Protein AF-A0AAN8FE50-F1 (afdb_monomer_lite)

Foldseek 3Di:
DDPDDDDLVNLLVLCPAQEAALAAAAAEQAEDDQEPQSVQNHAEFDVLVAQDARYHEENYHNHAEHNHVNHQAFDHNHPAANYEEEECDDHPVVRVVRSCVRRVNSYYYDHDDPVVVPDDDDDDDCPDDDDDPPPPPPDDDDDDDDDDDDDDDDDDD

Radius of gyration: 21.24 Å; chains: 1; bounding box: 51×46×62 Å

Organism: Trichostrongylus colubriformis (NCBI:txid6319)

Secondary structure (DSSP, 8-state):
-------HHHHGGGGG--EEES--EEEES-BS-S--GGGTT--EEEETT-SS-SEEEE--BT------TT--EEEESSSS-SEEEEESSPPPHHHHHHHHHHTTT-EEEEE--GGGSS---------------------------------------

InterPro domains:
  IPR000494 Receptor L-domain [PF01030] (12-77)
  IPR036941 Receptor L-domain superfamily [G3DSA:3.80.20.20] (3-128)

Structure (mmCIF, N/CA/C/O backbone):
data_AF-A0AAN8FE50-F1
#
_entry.id   AF-A0AAN8FE50-F1
#
loop_
_atom_site.group_PDB
_atom_site.id
_atom_site.type_symbol
_atom_site.label_atom_id
_atom_site.label_alt_id
_atom_site.label_comp_id
_atom_site.label_asym_id
_atom_site.label_entity_id
_atom_site.label_seq_id
_atom_site.pdbx_PDB_ins_code
_atom_site.Cartn_x
_atom_site.Cartn_y
_atom_site.Cartn_z
_atom_site.occupancy
_atom_site.B_iso_or_equiv
_atom_site.auth_seq_id
_atom_site.auth_comp_id
_atom_site.auth_asym_id
_atom_site.auth_atom_id
_atom_site.pdbx_PDB_model_num
ATOM 1 N N . MET A 1 1 ? 17.536 -17.552 -10.270 1.00 43.03 1 MET A N 1
ATOM 2 C CA . MET A 1 1 ? 16.164 -17.320 -9.767 1.00 43.03 1 MET A CA 1
ATOM 3 C C . MET A 1 1 ? 15.197 -17.621 -10.900 1.00 43.03 1 MET A C 1
ATOM 5 O O . MET A 1 1 ? 15.529 -17.312 -12.037 1.00 43.03 1 MET A O 1
ATOM 9 N N . ARG A 1 2 ? 14.073 -18.301 -10.644 1.00 42.31 2 ARG A N 1
ATOM 10 C CA . ARG A 1 2 ? 13.032 -18.498 -11.664 1.00 42.31 2 ARG A CA 1
ATOM 11 C C . ARG A 1 2 ? 12.159 -17.248 -11.665 1.00 42.31 2 ARG A C 1
ATOM 13 O O . ARG A 1 2 ? 11.509 -16.995 -10.659 1.00 42.31 2 ARG A O 1
ATOM 20 N N . ASN A 1 3 ? 12.149 -16.499 -12.764 1.00 53.97 3 ASN A N 1
ATOM 21 C CA . ASN A 1 3 ? 11.147 -15.457 -12.965 1.00 53.97 3 ASN A CA 1
ATOM 22 C C . ASN A 1 3 ? 9.792 -16.155 -13.116 1.00 53.97 3 ASN A C 1
ATOM 24 O O . ASN A 1 3 ? 9.555 -16.854 -14.102 1.00 53.97 3 ASN A O 1
ATOM 28 N N . LEU A 1 4 ? 8.947 -16.043 -12.093 1.00 61.03 4 LEU A N 1
ATOM 29 C CA . LEU A 1 4 ? 7.556 -16.467 -12.162 1.00 61.03 4 LEU A CA 1
ATOM 30 C C . LEU A 1 4 ? 6.803 -15.405 -12.954 1.00 61.03 4 LEU A C 1
ATOM 32 O O . LEU A 1 4 ? 6.609 -14.290 -12.483 1.00 61.03 4 LEU A O 1
ATOM 36 N N . PHE A 1 5 ? 6.410 -15.751 -14.174 1.00 73.06 5 PHE A N 1
ATOM 37 C CA . PHE A 1 5 ? 5.509 -14.916 -14.947 1.00 73.06 5 PHE A CA 1
ATOM 38 C C . PHE A 1 5 ? 4.091 -15.146 -14.421 1.00 73.06 5 PHE A C 1
ATOM 40 O O . PHE A 1 5 ? 3.507 -16.206 -14.646 1.00 73.06 5 PHE A O 1
ATOM 47 N N . VAL A 1 6 ? 3.576 -14.185 -13.657 1.00 78.00 6 VAL A N 1
ATOM 48 C CA . VAL A 1 6 ? 2.205 -14.200 -13.139 1.00 78.00 6 VAL A CA 1
ATOM 49 C C . VAL A 1 6 ? 1.375 -13.270 -14.009 1.00 78.00 6 VAL A C 1
ATOM 51 O O . VAL A 1 6 ? 1.715 -12.099 -14.153 1.00 78.00 6 VAL A O 1
ATOM 54 N N . THR A 1 7 ? 0.307 -13.787 -14.613 1.00 82.69 7 THR A N 1
ATOM 55 C CA . THR A 1 7 ? -0.612 -12.957 -15.399 1.00 82.69 7 THR A CA 1
ATOM 56 C C . THR A 1 7 ? -1.650 -12.299 -14.491 1.00 82.69 7 THR A C 1
ATOM 58 O O . THR A 1 7 ? -1.918 -12.785 -13.390 1.00 82.69 7 THR A O 1
ATOM 61 N N . ILE A 1 8 ? -2.260 -11.201 -14.943 1.00 80.19 8 ILE A N 1
ATOM 62 C CA . ILE A 1 8 ? -3.304 -10.501 -14.178 1.00 80.19 8 ILE A CA 1
ATOM 63 C C . ILE A 1 8 ? -4.511 -11.422 -13.938 1.00 80.19 8 ILE A C 1
ATOM 65 O O . ILE A 1 8 ? -5.092 -11.401 -12.856 1.00 80.19 8 ILE A O 1
ATOM 69 N N . GLU A 1 9 ? -4.846 -12.295 -14.892 1.00 85.38 9 GLU A N 1
ATOM 70 C CA . GLU A 1 9 ? -5.937 -13.268 -14.753 1.00 85.38 9 GLU A CA 1
ATOM 71 C C . GLU A 1 9 ? -5.676 -14.255 -13.610 1.00 85.38 9 GLU A C 1
ATOM 73 O O . GLU A 1 9 ? -6.598 -14.642 -12.895 1.00 85.38 9 GLU A O 1
ATOM 78 N N . ALA A 1 10 ? -4.414 -14.625 -13.372 1.00 89.25 10 ALA A N 1
ATOM 79 C CA . ALA A 1 10 ? -4.056 -15.485 -12.246 1.00 89.25 10 ALA A CA 1
ATOM 80 C C . ALA A 1 10 ? -4.278 -14.799 -10.882 1.00 89.25 10 ALA A C 1
ATOM 82 O O . ALA A 1 10 ? -4.416 -15.484 -9.867 1.00 89.25 10 ALA A O 1
ATOM 83 N N . LEU A 1 11 ? -4.336 -13.463 -10.856 1.00 89.94 11 LEU A N 1
ATOM 84 C CA . LEU A 1 11 ? -4.581 -12.652 -9.663 1.00 89.94 11 LEU A CA 1
ATOM 85 C C . LEU A 1 11 ? -6.053 -12.267 -9.487 1.00 89.94 11 LEU A C 1
ATOM 87 O O . LEU A 1 11 ? -6.413 -11.771 -8.421 1.00 89.94 11 LEU A O 1
ATOM 91 N N . GLU A 1 12 ? -6.917 -12.539 -10.471 1.00 90.06 12 GLU A N 1
ATOM 92 C CA . GLU A 1 12 ? -8.353 -12.248 -10.395 1.00 90.06 12 GLU A CA 1
ATOM 93 C C . GLU A 1 12 ? -8.999 -12.749 -9.089 1.00 90.06 12 GLU A C 1
ATOM 95 O O . GLU A 1 12 ? -9.730 -11.978 -8.467 1.00 90.06 12 GLU A O 1
ATOM 100 N N . PRO A 1 13 ? -8.695 -13.960 -8.567 1.00 93.81 13 PRO A N 1
ATOM 101 C CA . PRO A 1 13 ? -9.297 -14.433 -7.321 1.00 93.81 13 PRO A CA 1
ATOM 102 C C . PRO A 1 13 ? -8.990 -13.574 -6.085 1.00 93.81 13 PRO A C 1
ATOM 104 O O . PRO A 1 13 ? -9.647 -13.749 -5.057 1.00 93.81 13 PRO A O 1
ATOM 107 N N . LEU A 1 14 ? -7.991 -12.687 -6.143 1.00 92.44 14 LEU A N 1
ATOM 108 C CA . LEU A 1 14 ? -7.642 -11.776 -5.052 1.00 92.44 14 LEU A CA 1
ATOM 109 C C . LEU A 1 14 ? -8.580 -10.565 -4.973 1.00 92.44 14 LEU A C 1
ATOM 111 O O . LEU A 1 14 ? -8.669 -9.940 -3.916 1.00 92.44 14 LEU A O 1
ATOM 115 N N . ASN A 1 15 ? -9.360 -10.294 -6.023 1.00 93.81 15 ASN A N 1
ATOM 116 C CA . ASN A 1 15 ? -10.301 -9.174 -6.070 1.00 93.81 15 ASN A CA 1
ATOM 117 C C . ASN A 1 15 ? -11.394 -9.239 -4.993 1.00 93.81 15 ASN A C 1
ATOM 119 O O . ASN A 1 15 ? -12.038 -8.236 -4.716 1.00 93.81 15 ASN A O 1
ATOM 123 N N . ARG A 1 16 ? -11.609 -10.404 -4.372 1.00 95.94 16 ARG A N 1
ATOM 124 C CA . ARG A 1 16 ? -12.596 -10.629 -3.306 1.00 95.94 16 ARG A CA 1
ATOM 125 C C . ARG A 1 16 ? -12.071 -10.296 -1.911 1.00 95.94 16 ARG A C 1
ATOM 127 O O . ARG A 1 16 ? -12.840 -10.337 -0.951 1.00 95.94 16 ARG A O 1
ATOM 134 N N . ILE A 1 17 ? -10.768 -10.057 -1.771 1.00 96.81 17 ILE A N 1
ATOM 135 C CA . ILE A 1 17 ? -10.154 -9.765 -0.478 1.00 96.81 17 ILE A CA 1
ATOM 136 C C . ILE A 1 17 ? -10.592 -8.368 -0.059 1.00 96.81 17 ILE A C 1
ATOM 138 O O . ILE A 1 17 ? -10.269 -7.388 -0.717 1.00 96.81 17 ILE A O 1
ATOM 142 N N . LYS A 1 18 ? -11.325 -8.296 1.054 1.00 98.06 18 LYS A N 1
ATOM 143 C CA . LYS A 1 18 ? -11.802 -7.033 1.631 1.00 98.06 18 LYS A CA 1
ATOM 144 C C . LYS A 1 18 ? -10.978 -6.540 2.801 1.00 98.06 18 LYS A C 1
ATOM 146 O O . LYS A 1 18 ? -10.939 -5.344 3.066 1.00 98.06 18 LYS A O 1
ATOM 151 N N . LYS A 1 19 ? -10.349 -7.463 3.520 1.00 97.94 19 LYS A N 1
ATOM 152 C CA . LYS A 1 19 ? -9.599 -7.160 4.729 1.00 97.94 19 LYS A CA 1
ATOM 153 C C . LYS A 1 19 ? -8.343 -8.013 4.791 1.00 97.94 19 LYS A C 1
ATOM 155 O O . LYS A 1 19 ? -8.417 -9.219 4.559 1.00 97.94 19 LYS A O 1
ATOM 160 N N . ILE A 1 20 ? -7.231 -7.383 5.149 1.00 96.88 20 ILE A N 1
ATOM 161 C CA . ILE A 1 20 ? -6.038 -8.053 5.665 1.00 96.88 20 ILE A CA 1
ATOM 162 C C . ILE A 1 20 ? -6.054 -7.844 7.178 1.00 96.88 20 ILE A C 1
ATOM 164 O O . ILE A 1 20 ? -6.077 -6.709 7.651 1.00 96.88 20 ILE A O 1
ATOM 168 N N . ASP A 1 21 ? -6.127 -8.937 7.929 1.00 94.94 21 ASP A N 1
ATOM 169 C CA . ASP A 1 21 ? -6.219 -8.923 9.387 1.00 94.94 21 ASP A CA 1
ATOM 170 C C . ASP A 1 21 ? -4.905 -9.431 9.976 1.00 94.94 21 ASP A C 1
ATOM 172 O O . ASP A 1 21 ? -4.419 -10.481 9.556 1.00 94.94 21 ASP A O 1
ATOM 176 N N . HIS A 1 22 ? -4.341 -8.687 10.927 1.00 93.00 22 HIS A N 1
ATOM 177 C CA . HIS A 1 22 ? -3.046 -8.980 11.547 1.00 93.00 22 HIS A CA 1
ATOM 178 C C . HIS A 1 22 ? -1.913 -9.176 10.523 1.00 93.00 22 HIS A C 1
ATOM 180 O O . HIS A 1 22 ? -1.119 -10.113 10.626 1.00 93.00 22 HIS A O 1
ATOM 186 N N . GLY A 1 23 ? -1.848 -8.307 9.512 1.00 95.00 23 GLY A N 1
ATOM 187 C CA . GLY A 1 23 ? -0.853 -8.419 8.452 1.00 95.00 23 GLY A CA 1
ATOM 188 C C . GLY A 1 23 ? -0.691 -7.162 7.609 1.00 95.00 23 GLY A C 1
ATOM 189 O O . GLY A 1 23 ? -1.455 -6.204 7.723 1.00 95.00 23 GLY A O 1
ATOM 190 N N . ALA A 1 24 ? 0.310 -7.204 6.734 1.00 96.38 24 ALA A N 1
ATOM 191 C CA . ALA A 1 24 ? 0.688 -6.113 5.847 1.00 96.38 24 ALA A CA 1
ATOM 192 C C . ALA A 1 24 ? 0.529 -6.497 4.369 1.00 96.38 24 ALA A C 1
ATOM 194 O O . ALA A 1 24 ? 0.594 -7.673 3.999 1.00 96.38 24 ALA A O 1
ATOM 195 N N . LEU A 1 25 ? 0.353 -5.486 3.519 1.00 97.25 25 LEU A N 1
ATOM 196 C CA . LEU A 1 25 ? 0.475 -5.601 2.071 1.00 97.25 25 LEU A CA 1
ATOM 197 C C . LEU A 1 25 ? 1.901 -5.231 1.662 1.00 97.25 25 LEU A C 1
ATOM 199 O O . LEU A 1 25 ? 2.298 -4.075 1.778 1.00 97.25 25 LEU A O 1
ATOM 203 N N . ILE A 1 26 ? 2.643 -6.208 1.148 1.00 96.19 26 ILE A N 1
ATOM 204 C CA . ILE A 1 26 ? 4.003 -6.022 0.640 1.00 96.19 26 ILE A CA 1
ATOM 205 C C . ILE A 1 26 ? 3.980 -6.309 -0.862 1.00 96.19 26 ILE A C 1
ATOM 207 O O . ILE A 1 26 ? 3.601 -7.406 -1.276 1.00 96.19 26 ILE A O 1
ATOM 211 N N . PHE A 1 27 ? 4.344 -5.320 -1.676 1.00 94.25 27 PHE A N 1
ATOM 212 C CA . PHE A 1 27 ? 4.386 -5.431 -3.133 1.00 94.25 27 PHE A CA 1
ATOM 213 C C . PHE A 1 27 ? 5.723 -4.903 -3.648 1.00 94.25 27 PHE A C 1
ATOM 215 O O . PHE A 1 27 ? 5.910 -3.694 -3.788 1.00 94.25 27 PHE A O 1
ATOM 222 N N . GLU A 1 28 ? 6.668 -5.811 -3.887 1.00 92.81 28 GLU A N 1
ATOM 223 C CA . GLU A 1 28 ? 8.067 -5.458 -4.134 1.00 92.81 28 GLU A CA 1
ATOM 224 C C . GLU A 1 28 ? 8.689 -6.242 -5.285 1.00 92.81 28 GLU A C 1
ATOM 226 O O . GLU A 1 28 ? 8.299 -7.382 -5.542 1.00 92.81 28 GLU A O 1
ATOM 231 N N . ASP A 1 29 ? 9.660 -5.620 -5.958 1.00 89.88 29 ASP A N 1
ATOM 232 C CA . ASP A 1 29 ? 10.498 -6.226 -7.002 1.00 89.88 29 ASP A CA 1
ATOM 233 C C . ASP A 1 29 ? 9.708 -6.842 -8.179 1.00 89.88 29 ASP A C 1
ATOM 235 O O . ASP A 1 29 ? 10.137 -7.815 -8.810 1.00 89.88 29 ASP A O 1
ATOM 239 N N . ASN A 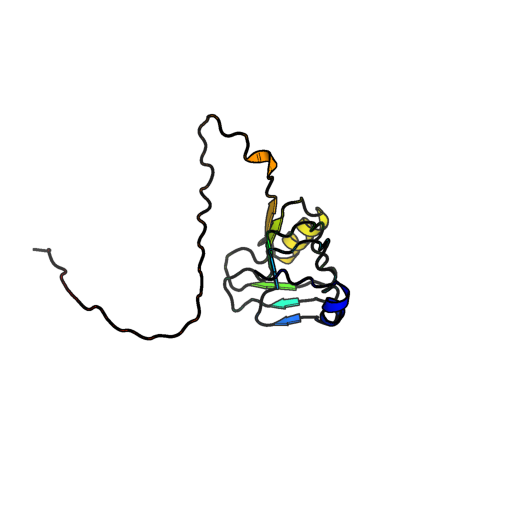1 30 ? 8.543 -6.272 -8.513 1.00 87.38 30 ASN A N 1
ATOM 240 C CA . ASN A 1 30 ? 7.730 -6.729 -9.640 1.00 87.38 30 ASN A CA 1
ATOM 241 C C . ASN A 1 30 ? 8.048 -5.964 -10.928 1.00 87.38 30 ASN A C 1
ATOM 243 O O . ASN A 1 30 ? 8.486 -4.815 -10.921 1.00 87.38 30 ASN A O 1
ATOM 247 N N . THR A 1 31 ? 7.769 -6.591 -12.069 1.00 88.19 31 THR A N 1
ATOM 248 C CA . THR A 1 31 ? 7.873 -5.954 -13.389 1.00 88.19 31 THR A CA 1
ATOM 249 C C . THR A 1 31 ? 6.581 -6.175 -14.167 1.00 88.19 31 THR A C 1
ATOM 251 O O . THR A 1 31 ? 5.990 -7.249 -14.080 1.00 88.19 31 THR A O 1
ATOM 254 N N . GLY A 1 32 ? 6.132 -5.165 -14.915 1.00 86.00 32 GLY A N 1
ATOM 255 C CA . GLY A 1 32 ? 4.974 -5.290 -15.811 1.00 86.00 32 GLY A CA 1
ATOM 256 C C . GLY A 1 32 ? 3.603 -5.092 -15.156 1.00 86.00 32 GLY A C 1
ATOM 257 O O . GLY A 1 32 ? 2.591 -5.358 -15.798 1.00 86.00 32 GLY A O 1
ATOM 258 N N . PHE A 1 33 ? 3.555 -4.605 -13.913 1.00 89.38 33 PHE A N 1
ATOM 259 C CA . PHE A 1 33 ? 2.312 -4.196 -13.256 1.00 89.38 33 PHE A CA 1
ATOM 260 C C . PHE A 1 33 ? 2.200 -2.678 -13.241 1.00 89.38 33 PHE A C 1
ATOM 262 O O . PHE A 1 33 ? 3.014 -2.010 -12.613 1.00 89.38 33 PHE A O 1
ATOM 269 N N . GLU A 1 34 ? 1.159 -2.148 -13.880 1.00 92.19 34 GLU A N 1
ATOM 270 C CA . GLU A 1 34 ? 0.862 -0.711 -13.854 1.00 92.19 34 GLU A CA 1
ATOM 271 C C . GLU A 1 34 ? 0.191 -0.275 -12.545 1.00 92.19 34 GLU A C 1
ATOM 273 O O . GLU A 1 34 ? 0.334 0.877 -12.135 1.00 92.19 34 GLU A O 1
ATOM 278 N N . SER A 1 35 ? -0.522 -1.192 -11.875 1.00 93.12 35 SER A N 1
ATOM 279 C CA . SER A 1 35 ? -1.193 -0.953 -10.591 1.00 93.12 35 SER A CA 1
ATOM 280 C C . SER A 1 35 ? -1.464 -2.244 -9.809 1.00 93.12 35 SER A C 1
ATOM 282 O O . SER A 1 35 ? -1.412 -3.342 -10.366 1.00 93.12 35 SER A O 1
ATOM 284 N N . ILE A 1 36 ? -1.840 -2.107 -8.531 1.00 93.88 36 ILE A N 1
ATOM 285 C CA . ILE A 1 36 ? -2.286 -3.202 -7.645 1.00 93.88 36 ILE A CA 1
ATOM 286 C C . ILE A 1 36 ? -3.829 -3.322 -7.649 1.00 93.88 36 ILE A C 1
ATOM 288 O O . ILE A 1 36 ? -4.461 -3.798 -6.707 1.00 93.88 36 ILE A O 1
ATOM 292 N N . SER A 1 37 ? -4.475 -2.897 -8.739 1.00 94.75 37 SER A N 1
ATOM 293 C CA . SER A 1 37 ? -5.941 -2.873 -8.873 1.00 94.75 37 SER A CA 1
ATOM 294 C C . SER A 1 37 ? -6.610 -4.246 -8.916 1.00 94.75 37 SER A C 1
ATOM 296 O O . SER A 1 37 ? -7.824 -4.345 -8.745 1.00 94.75 37 SER A O 1
ATOM 298 N N . PHE A 1 38 ? -5.838 -5.327 -9.032 1.00 93.62 38 PHE A N 1
ATOM 299 C CA . PHE A 1 38 ? -6.342 -6.680 -8.794 1.00 93.62 38 PHE A CA 1
ATOM 300 C C . PHE A 1 38 ? -6.814 -6.895 -7.337 1.00 93.62 38 PHE A C 1
ATOM 302 O O . PHE A 1 38 ? -7.531 -7.854 -7.070 1.00 93.62 38 PHE A O 1
ATOM 309 N N . LEU A 1 39 ? -6.489 -5.982 -6.408 1.00 96.25 39 LEU A N 1
ATOM 310 C CA . LEU A 1 39 ? -7.036 -5.893 -5.045 1.00 96.25 39 LEU A CA 1
ATOM 311 C C . LEU A 1 39 ? -8.114 -4.797 -4.906 1.00 96.25 39 LEU A C 1
ATOM 313 O O . LEU A 1 39 ? -8.228 -4.159 -3.861 1.00 96.25 39 LEU A O 1
ATOM 317 N N . ASN A 1 40 ? -8.916 -4.547 -5.944 1.00 95.81 40 ASN A N 1
ATOM 318 C CA . ASN A 1 40 ? -9.877 -3.434 -5.971 1.00 95.81 40 ASN A CA 1
ATOM 319 C C . ASN A 1 40 ? -10.905 -3.409 -4.825 1.00 95.81 40 ASN A C 1
ATOM 321 O O . ASN A 1 40 ? -11.377 -2.324 -4.488 1.00 95.81 40 ASN A O 1
ATOM 325 N N . SER A 1 41 ? -11.246 -4.557 -4.233 1.00 97.94 41 SER A N 1
ATOM 326 C CA . SER A 1 41 ? -12.189 -4.638 -3.111 1.00 97.94 41 SER A CA 1
ATOM 327 C C . SER A 1 41 ? -11.522 -4.559 -1.742 1.00 97.94 41 SER A C 1
ATOM 329 O O . SER A 1 41 ? -12.227 -4.696 -0.747 1.00 97.94 41 SER A O 1
ATOM 331 N N . LEU A 1 42 ? -10.201 -4.370 -1.657 1.00 98.31 42 LEU A N 1
ATOM 332 C CA . LEU A 1 42 ? -9.504 -4.272 -0.379 1.00 98.31 42 LEU A CA 1
ATOM 333 C C . LEU A 1 42 ? -9.899 -2.969 0.323 1.00 98.31 42 LEU A C 1
ATOM 335 O O . LEU A 1 42 ? -9.554 -1.880 -0.124 1.00 98.31 42 LEU A O 1
ATOM 339 N N . GLU A 1 43 ? -10.633 -3.096 1.424 1.00 98.44 43 GLU A N 1
ATOM 340 C CA . GLU A 1 43 ? -11.200 -1.987 2.191 1.00 98.44 43 GLU A CA 1
ATOM 341 C C . GLU A 1 43 ? -10.349 -1.651 3.424 1.00 98.44 43 GLU A C 1
ATOM 343 O O . GLU A 1 43 ? -10.230 -0.480 3.797 1.00 98.44 43 GLU A O 1
ATOM 348 N N . GLU A 1 44 ? -9.758 -2.662 4.069 1.00 98.31 44 GLU A N 1
ATOM 349 C CA . GLU A 1 44 ? -9.078 -2.501 5.358 1.00 98.31 44 GLU A CA 1
ATOM 350 C C . GLU A 1 44 ? -7.784 -3.321 5.465 1.00 98.31 44 GLU A C 1
ATOM 352 O O . GLU A 1 44 ? -7.734 -4.487 5.072 1.00 98.31 44 GLU A O 1
ATOM 357 N N . ILE A 1 45 ? -6.755 -2.727 6.070 1.00 98.19 45 ILE A N 1
ATOM 358 C CA . ILE A 1 45 ? -5.529 -3.418 6.479 1.00 98.19 45 ILE A CA 1
ATOM 359 C C . ILE A 1 45 ? -5.279 -3.125 7.955 1.00 98.19 45 ILE A C 1
ATOM 361 O O . ILE A 1 45 ? -5.173 -1.966 8.366 1.00 98.19 45 ILE A O 1
ATOM 365 N N . ASP A 1 46 ? -5.193 -4.184 8.751 1.00 96.56 46 ASP A N 1
ATOM 366 C CA . ASP A 1 46 ? -4.874 -4.115 10.169 1.00 96.56 46 ASP A CA 1
ATOM 367 C C . ASP A 1 46 ? -3.525 -4.785 10.434 1.00 96.56 46 ASP A C 1
ATOM 369 O O . ASP A 1 46 ? -3.431 -6.009 10.506 1.00 96.56 46 ASP A O 1
ATOM 373 N N . ASN A 1 47 ? -2.486 -3.968 10.592 1.00 96.44 47 ASN A N 1
ATOM 374 C CA . ASN A 1 47 ? -1.155 -4.384 11.020 1.00 96.44 47 ASN A CA 1
ATOM 375 C C . ASN A 1 47 ? -0.833 -3.853 12.430 1.00 96.44 47 ASN A C 1
ATOM 377 O O . ASN A 1 47 ? 0.324 -3.605 12.760 1.00 96.44 47 ASN A O 1
ATOM 381 N N . SER A 1 48 ? -1.850 -3.621 13.270 1.00 94.50 48 SER A N 1
ATOM 382 C CA . SER A 1 48 ? -1.688 -2.990 14.594 1.00 94.50 48 SER A CA 1
ATOM 383 C C . SER A 1 48 ? -0.822 -3.784 15.579 1.00 94.50 48 SER A C 1
ATOM 385 O O . SER A 1 48 ? -0.330 -3.222 16.552 1.00 94.50 48 SER A O 1
ATOM 387 N N . ALA A 1 49 ? -0.608 -5.075 15.323 1.00 92.56 49 ALA A N 1
ATOM 388 C CA . ALA A 1 49 ? 0.256 -5.936 16.127 1.00 92.56 49 ALA A CA 1
ATOM 389 C C . ALA A 1 49 ? 1.747 -5.863 15.740 1.00 92.56 49 ALA A C 1
ATOM 391 O O . ALA A 1 49 ? 2.567 -6.505 16.393 1.00 92.56 49 ALA A O 1
ATOM 392 N N . SER A 1 50 ? 2.095 -5.131 14.678 1.00 93.06 50 SER A N 1
ATOM 393 C CA . SER A 1 50 ? 3.462 -5.006 14.171 1.00 93.06 50 SER A CA 1
ATOM 394 C C . SER A 1 50 ? 3.943 -3.561 14.232 1.00 93.06 50 SER A C 1
ATOM 396 O O . SER A 1 50 ? 3.161 -2.624 14.063 1.00 93.06 50 SER A O 1
ATOM 398 N N . GLU A 1 51 ? 5.247 -3.388 14.433 1.00 94.06 51 GLU A N 1
ATOM 399 C CA . GLU A 1 51 ? 5.906 -2.083 14.326 1.00 94.06 51 GLU A CA 1
ATOM 400 C C . GLU A 1 51 ? 6.172 -1.676 12.868 1.00 94.06 51 GLU A C 1
ATOM 402 O O . GLU A 1 51 ? 6.414 -0.503 12.585 1.00 94.06 51 GLU A O 1
ATOM 407 N N . GLU A 1 52 ? 6.069 -2.630 11.941 1.00 94.38 52 GLU A N 1
ATOM 408 C CA . GLU A 1 52 ? 6.325 -2.432 10.516 1.00 94.38 52 GLU A CA 1
ATOM 409 C C . GLU A 1 52 ? 5.175 -1.694 9.802 1.00 94.38 52 GLU A C 1
ATOM 411 O O . GLU A 1 52 ? 4.016 -1.724 10.255 1.00 94.38 52 GLU A O 1
ATOM 416 N N . PRO A 1 53 ? 5.445 -1.068 8.641 1.00 96.38 53 PRO A N 1
ATOM 417 C CA . PRO A 1 53 ? 4.408 -0.496 7.795 1.00 96.38 53 PRO A CA 1
ATOM 418 C C . PRO A 1 53 ? 3.340 -1.528 7.423 1.00 96.38 53 PRO A C 1
ATOM 420 O O . PRO A 1 53 ? 3.610 -2.699 7.169 1.00 96.38 53 PRO A O 1
ATOM 423 N N . ALA A 1 54 ? 2.091 -1.081 7.372 1.00 97.12 54 ALA A N 1
ATOM 424 C CA . ALA A 1 54 ? 0.969 -1.900 6.927 1.00 97.12 54 ALA A CA 1
ATOM 425 C C . ALA A 1 54 ? 0.917 -2.027 5.397 1.00 97.12 54 ALA A C 1
ATOM 427 O O . ALA A 1 54 ? 0.341 -2.982 4.876 1.00 97.12 54 ALA A O 1
ATOM 428 N N . ILE A 1 55 ? 1.498 -1.063 4.679 1.00 97.56 55 ILE A N 1
ATOM 429 C CA . ILE A 1 55 ? 1.687 -1.113 3.229 1.00 97.56 55 ILE A CA 1
ATOM 430 C C . ILE A 1 55 ? 3.136 -0.762 2.919 1.00 97.56 55 ILE A C 1
ATOM 432 O O . ILE A 1 55 ? 3.596 0.323 3.283 1.00 97.56 55 ILE A O 1
ATOM 436 N N . GLN A 1 56 ? 3.808 -1.652 2.198 1.00 96.94 56 GLN A N 1
ATOM 437 C CA . GLN A 1 56 ? 5.159 -1.457 1.696 1.00 96.94 56 GLN A CA 1
ATOM 438 C C . GLN A 1 56 ? 5.192 -1.747 0.196 1.00 96.94 56 GLN A C 1
ATOM 440 O O . GLN A 1 56 ? 4.826 -2.834 -0.253 1.00 96.94 56 GLN A O 1
ATOM 445 N N . ILE A 1 57 ? 5.596 -0.747 -0.584 1.00 94.62 57 ILE A N 1
ATOM 446 C CA . ILE A 1 57 ? 5.679 -0.839 -2.043 1.00 94.62 57 ILE A CA 1
ATOM 447 C C . ILE A 1 57 ? 7.062 -0.368 -2.458 1.00 94.62 57 ILE A C 1
ATOM 449 O O . ILE A 1 57 ? 7.400 0.789 -2.221 1.00 94.62 57 ILE A O 1
ATOM 453 N N . SER A 1 58 ? 7.862 -1.231 -3.079 1.00 93.25 58 SER A N 1
ATOM 454 C CA . SER A 1 58 ? 9.226 -0.872 -3.476 1.00 93.25 58 SER A CA 1
ATOM 455 C C . SER A 1 58 ? 9.660 -1.533 -4.786 1.00 93.25 58 SER A C 1
ATOM 457 O O . SER A 1 58 ? 9.189 -2.607 -5.145 1.00 93.25 58 SER A O 1
ATOM 459 N N . ASN A 1 59 ? 10.545 -0.879 -5.542 1.00 89.44 59 ASN A N 1
ATOM 460 C CA . ASN A 1 59 ? 11.255 -1.474 -6.687 1.00 89.44 59 ASN A CA 1
ATOM 461 C C . ASN A 1 59 ? 10.376 -2.097 -7.795 1.00 89.44 59 ASN A C 1
ATOM 463 O O . ASN A 1 59 ? 10.819 -2.987 -8.521 1.00 89.44 59 ASN A O 1
ATOM 467 N N . ASN A 1 60 ? 9.141 -1.623 -7.971 1.00 88.12 60 ASN A N 1
ATOM 468 C CA . ASN A 1 60 ? 8.253 -2.139 -9.013 1.00 88.12 60 ASN A CA 1
ATOM 469 C C . ASN A 1 60 ? 8.453 -1.381 -10.333 1.00 88.12 60 ASN A C 1
ATOM 471 O O . ASN A 1 60 ? 8.164 -0.187 -10.435 1.00 88.12 60 ASN A O 1
ATOM 475 N N . VAL A 1 61 ? 8.926 -2.077 -11.367 1.00 89.50 61 VAL A N 1
ATOM 476 C CA . VAL A 1 61 ? 9.160 -1.502 -12.697 1.00 89.50 61 VAL A CA 1
ATOM 477 C C . VAL A 1 61 ? 7.860 -1.476 -13.494 1.00 89.50 61 VAL A C 1
ATOM 479 O O . VAL A 1 61 ? 7.267 -2.519 -13.784 1.00 89.50 61 VAL A O 1
ATOM 482 N N . GLY A 1 62 ? 7.460 -0.273 -13.902 1.00 88.12 62 GLY A N 1
ATOM 483 C CA . GLY A 1 62 ? 6.232 -0.036 -14.659 1.00 88.12 62 GLY A CA 1
ATOM 484 C C . GLY A 1 62 ? 5.023 0.312 -13.795 1.00 88.12 62 GLY A C 1
ATOM 485 O O . GLY A 1 62 ? 3.966 0.554 -14.359 1.00 88.12 62 GLY A O 1
ATOM 486 N N . LEU A 1 63 ? 5.173 0.393 -12.467 1.00 90.44 63 LEU A N 1
ATOM 487 C CA . LEU A 1 63 ? 4.102 0.848 -11.582 1.00 90.44 63 LEU A CA 1
ATOM 488 C C . LEU A 1 63 ? 3.842 2.343 -11.808 1.00 90.44 63 LEU A C 1
ATOM 490 O O . LEU A 1 63 ? 4.762 3.162 -11.718 1.00 90.44 63 LEU A O 1
ATOM 494 N N . LEU A 1 64 ? 2.592 2.680 -12.126 1.00 91.12 64 LEU A N 1
ATOM 495 C CA . LEU A 1 64 ? 2.143 4.041 -12.431 1.00 91.12 64 LEU A CA 1
ATOM 496 C C . LEU A 1 64 ? 1.159 4.571 -11.386 1.00 91.12 64 LEU A C 1
ATOM 498 O O . LEU A 1 64 ? 1.058 5.779 -11.210 1.00 91.12 64 LEU A O 1
ATOM 502 N N . SER A 1 65 ? 0.437 3.692 -10.692 1.00 91.50 65 SER A N 1
ATOM 503 C CA . SER A 1 65 ? -0.470 4.048 -9.597 1.00 91.50 65 SER A CA 1
ATOM 504 C C . SER A 1 65 ? -0.576 2.913 -8.584 1.00 91.50 65 SER A C 1
ATOM 506 O O . SER A 1 65 ? -0.231 1.768 -8.880 1.00 91.50 65 SER A O 1
ATOM 508 N N . ILE A 1 66 ? -1.066 3.199 -7.374 1.00 92.94 66 ILE A N 1
ATOM 509 C CA . ILE A 1 66 ? -1.248 2.141 -6.369 1.00 92.94 66 ILE A CA 1
ATOM 510 C C . ILE A 1 66 ? -2.518 1.337 -6.652 1.00 92.94 66 ILE A C 1
ATOM 512 O O . ILE A 1 66 ? -2.510 0.109 -6.578 1.00 92.94 66 ILE A O 1
ATOM 516 N N . GLY A 1 67 ? -3.602 2.009 -7.048 1.00 91.94 67 GLY A N 1
ATOM 517 C CA . GLY A 1 67 ? -4.804 1.335 -7.542 1.00 91.94 67 GLY A CA 1
ATOM 518 C C . GLY A 1 67 ? -5.598 0.581 -6.471 1.00 91.94 67 GLY A C 1
ATOM 519 O O . GLY A 1 67 ? -6.164 -0.465 -6.760 1.00 91.94 67 GLY A O 1
ATOM 520 N N . LEU A 1 68 ? -5.685 1.106 -5.246 1.00 95.62 68 LEU A N 1
ATOM 521 C CA . LEU A 1 68 ? -6.493 0.529 -4.158 1.00 95.62 68 LEU A CA 1
ATOM 522 C C . LEU A 1 68 ? -7.724 1.400 -3.856 1.00 95.62 68 LEU A C 1
ATOM 524 O O . LEU A 1 68 ? -7.743 2.051 -2.814 1.00 95.62 68 LEU A O 1
ATOM 528 N N . PRO A 1 69 ? -8.741 1.489 -4.733 1.00 94.62 69 PRO A N 1
ATOM 529 C CA . PRO A 1 69 ? -9.804 2.494 -4.626 1.00 94.62 69 PRO A CA 1
ATOM 530 C C . PRO A 1 69 ? -10.748 2.293 -3.431 1.00 94.62 69 PRO A C 1
ATOM 532 O O . PRO A 1 69 ? -11.219 3.276 -2.866 1.00 94.62 69 PRO A O 1
ATOM 535 N N . ALA A 1 70 ? -11.012 1.049 -3.015 1.00 97.44 70 ALA A N 1
ATOM 536 C CA . ALA A 1 70 ? -11.911 0.759 -1.891 1.00 97.44 70 ALA A CA 1
ATOM 537 C C . ALA A 1 70 ? -11.257 0.940 -0.511 1.00 97.44 70 ALA A C 1
ATOM 539 O O . ALA A 1 70 ? -11.956 0.953 0.506 1.00 97.44 70 ALA A O 1
ATOM 540 N N . LEU A 1 71 ? -9.929 1.085 -0.467 1.00 97.75 71 LEU A N 1
ATOM 541 C CA . LEU A 1 71 ? -9.182 1.146 0.781 1.00 97.75 71 LEU A CA 1
ATOM 542 C C . LEU A 1 71 ? -9.584 2.391 1.579 1.00 97.75 71 LEU A C 1
ATOM 544 O O . LEU A 1 71 ? -9.516 3.521 1.097 1.00 97.75 71 LEU A O 1
ATOM 548 N N . ARG A 1 72 ? -10.022 2.189 2.815 1.00 96.69 72 ARG A N 1
ATOM 549 C CA . ARG A 1 72 ? -10.526 3.263 3.682 1.00 96.69 72 ARG A CA 1
ATOM 550 C C . ARG A 1 72 ? -9.891 3.271 5.062 1.00 96.69 72 ARG A C 1
ATOM 552 O O . ARG A 1 72 ? -10.076 4.231 5.803 1.00 96.69 72 ARG A O 1
ATOM 559 N N . LYS A 1 73 ? -9.171 2.209 5.425 1.00 97.25 73 LYS A N 1
ATOM 560 C CA . LYS A 1 73 ? -8.551 2.077 6.740 1.00 97.25 73 LYS A CA 1
ATOM 561 C C . LYS A 1 73 ? -7.244 1.304 6.653 1.00 97.25 73 LYS A C 1
ATOM 563 O O . LYS A 1 73 ? -7.217 0.187 6.142 1.00 97.25 73 LYS A O 1
ATOM 568 N N . VAL A 1 74 ? -6.188 1.885 7.210 1.00 97.00 74 VAL A N 1
ATOM 569 C CA . VAL A 1 74 ? -4.875 1.253 7.338 1.00 97.00 74 VAL A CA 1
ATOM 570 C C . VAL A 1 74 ? -4.335 1.564 8.726 1.00 97.00 74 VAL A C 1
ATOM 572 O O . VAL A 1 74 ? -4.367 2.715 9.158 1.00 97.00 74 VAL A O 1
ATOM 575 N N . MET A 1 75 ? -3.871 0.544 9.439 1.00 94.56 75 MET A N 1
ATOM 576 C CA . MET A 1 75 ? -3.323 0.689 10.788 1.00 94.56 75 MET A CA 1
ATOM 577 C C . MET A 1 75 ? -2.006 -0.069 10.909 1.00 94.56 75 MET A C 1
ATOM 579 O O . MET A 1 75 ? -1.899 -1.183 10.409 1.00 94.56 75 MET A O 1
ATOM 583 N N . SER A 1 76 ? -1.043 0.515 11.617 1.00 94.75 76 SER A N 1
ATOM 584 C CA . SER A 1 76 ? 0.187 -0.138 12.082 1.00 94.75 76 SER A CA 1
ATOM 585 C C . SER A 1 76 ? 0.392 0.204 13.560 1.00 94.75 76 SER A C 1
ATOM 587 O O . SER A 1 76 ? -0.037 1.272 14.009 1.00 94.75 76 SER A O 1
ATOM 589 N N . GLY A 1 77 ? 0.990 -0.719 14.315 1.00 92.25 77 GLY A N 1
ATOM 590 C CA . GLY A 1 77 ? 1.257 -0.574 15.746 1.00 92.25 77 GLY A CA 1
ATOM 591 C C . GLY A 1 77 ? 2.508 0.240 16.065 1.00 92.25 77 GLY A C 1
ATOM 592 O O . GLY A 1 77 ? 2.642 0.722 17.186 1.00 92.25 77 GLY A O 1
ATOM 593 N N . GLY A 1 78 ? 3.406 0.419 15.091 1.00 90.75 78 GLY A N 1
ATOM 594 C CA . GLY A 1 78 ? 4.660 1.149 15.283 1.00 90.75 78 GLY A CA 1
ATOM 595 C C . GLY A 1 78 ? 4.469 2.657 15.415 1.00 90.75 78 GLY A C 1
ATOM 596 O O . GLY A 1 78 ? 3.364 3.175 15.250 1.00 90.75 78 GLY A O 1
ATOM 597 N N . GLU A 1 79 ? 5.564 3.382 15.642 1.00 92.75 79 GLU A N 1
ATOM 598 C CA . GLU A 1 79 ? 5.607 4.855 15.595 1.00 92.75 79 GLU A CA 1
ATOM 599 C C . GLU A 1 79 ? 5.956 5.392 14.191 1.00 92.75 79 GLU A C 1
ATOM 601 O O . GLU A 1 79 ? 5.694 6.554 13.883 1.00 92.75 79 GLU A O 1
ATOM 606 N N . GLY A 1 80 ? 6.506 4.536 13.321 1.00 93.94 80 GLY A N 1
ATOM 607 C CA . GLY A 1 80 ? 6.970 4.873 11.971 1.00 93.94 80 GLY A CA 1
ATOM 608 C C . GLY A 1 80 ? 5.857 5.126 10.940 1.00 93.94 80 GLY A C 1
ATOM 609 O O . GLY A 1 80 ? 4.693 5.344 11.296 1.00 93.94 80 GLY A O 1
ATOM 610 N N . PRO A 1 81 ? 6.168 5.121 9.634 1.00 96.06 81 PRO A N 1
ATOM 611 C CA . PRO A 1 81 ? 5.143 5.246 8.603 1.00 96.06 81 PRO A CA 1
ATOM 612 C C . PRO A 1 81 ? 4.198 4.035 8.615 1.00 96.06 81 PRO A C 1
ATOM 614 O O . PRO A 1 81 ? 4.620 2.892 8.749 1.00 96.06 81 PRO A O 1
ATOM 617 N N . ILE A 1 82 ? 2.901 4.287 8.444 1.00 97.06 82 ILE A N 1
ATOM 618 C CA . ILE A 1 82 ? 1.887 3.248 8.225 1.00 97.06 82 ILE A CA 1
ATOM 619 C C . ILE A 1 82 ? 1.949 2.762 6.771 1.00 97.06 82 ILE A C 1
ATOM 621 O O . ILE A 1 82 ? 1.735 1.581 6.498 1.00 97.06 82 ILE A O 1
ATOM 625 N N . VAL A 1 83 ? 2.241 3.676 5.843 1.00 96.88 83 VAL A N 1
ATOM 626 C CA . VAL A 1 83 ? 2.391 3.403 4.412 1.00 96.88 83 VAL A CA 1
ATOM 627 C C . VAL A 1 83 ? 3.741 3.933 3.952 1.00 96.88 83 VAL A C 1
ATOM 629 O O . VAL A 1 83 ? 4.056 5.104 4.180 1.00 96.88 83 VAL A O 1
ATOM 632 N N . GLN A 1 84 ? 4.514 3.076 3.294 1.00 95.75 84 GLN A N 1
ATOM 633 C CA . GLN A 1 84 ? 5.839 3.396 2.788 1.00 95.75 84 GLN A CA 1
ATOM 634 C C . GLN A 1 84 ? 5.951 3.002 1.316 1.00 95.75 84 GLN A C 1
ATOM 636 O O . GLN A 1 84 ? 5.707 1.849 0.951 1.00 95.75 84 GLN A O 1
ATOM 641 N N . ILE A 1 85 ? 6.302 3.969 0.467 1.00 93.81 85 ILE A N 1
ATOM 642 C CA . ILE A 1 85 ? 6.393 3.762 -0.977 1.00 93.81 85 ILE A CA 1
ATOM 643 C C . ILE A 1 85 ? 7.731 4.262 -1.518 1.00 93.81 85 ILE A C 1
ATOM 645 O O . ILE A 1 85 ? 8.087 5.428 -1.378 1.00 93.81 85 ILE A O 1
ATOM 649 N N . TYR A 1 86 ? 8.448 3.369 -2.186 1.00 92.00 86 TYR A N 1
ATOM 650 C CA . TYR A 1 86 ? 9.667 3.637 -2.933 1.00 92.00 86 TYR A CA 1
ATOM 651 C C . TYR A 1 86 ? 9.404 3.327 -4.402 1.00 92.00 86 TYR A C 1
ATOM 653 O O . TYR A 1 86 ? 9.364 2.168 -4.816 1.00 92.00 86 TYR A O 1
ATOM 661 N N . SER A 1 87 ? 9.178 4.365 -5.198 1.00 86.56 87 SER A N 1
ATOM 662 C CA . SER A 1 87 ? 8.813 4.213 -6.604 1.00 86.56 87 SER A CA 1
ATOM 663 C C . SER A 1 87 ? 9.928 4.698 -7.521 1.00 86.56 87 SER A C 1
ATOM 665 O O . SER A 1 87 ? 10.690 5.599 -7.180 1.00 86.56 87 SER A O 1
ATOM 667 N N . LEU A 1 88 ? 10.003 4.116 -8.715 1.00 84.00 88 LEU A N 1
ATOM 668 C CA . LEU A 1 88 ? 10.852 4.628 -9.793 1.00 84.00 88 LEU A CA 1
ATOM 669 C C . LEU A 1 88 ? 10.201 5.820 -10.510 1.00 84.00 88 LEU A C 1
ATOM 671 O O . LEU A 1 88 ? 10.895 6.628 -11.111 1.00 84.00 88 LEU A O 1
ATOM 675 N N . ASN A 1 89 ? 8.873 5.929 -10.432 1.00 84.00 89 ASN A N 1
ATOM 676 C CA . ASN A 1 89 ? 8.089 6.992 -11.054 1.00 84.00 89 ASN A CA 1
ATOM 677 C C . ASN A 1 89 ? 7.314 7.777 -9.994 1.00 84.00 89 ASN A C 1
ATOM 679 O O . ASN A 1 89 ? 6.877 7.212 -8.987 1.00 84.00 89 ASN A O 1
ATOM 683 N N . ALA A 1 90 ? 7.076 9.062 -10.246 1.00 85.69 90 ALA A N 1
ATOM 684 C CA . ALA A 1 90 ? 6.165 9.842 -9.419 1.00 85.69 90 ALA A CA 1
ATOM 685 C C . ALA A 1 90 ? 4.751 9.244 -9.475 1.00 85.69 90 ALA A C 1
ATOM 687 O O . ALA A 1 90 ? 4.200 9.038 -10.557 1.00 85.69 90 ALA A O 1
ATOM 688 N N . LEU A 1 91 ? 4.177 8.972 -8.303 1.00 85.88 91 LEU A N 1
ATOM 689 C CA . LEU A 1 91 ? 2.783 8.558 -8.190 1.00 85.88 91 LEU A CA 1
ATOM 690 C C . LEU A 1 91 ? 1.844 9.748 -8.443 1.00 85.88 91 LEU A C 1
ATOM 692 O O . LEU A 1 91 ? 2.244 10.901 -8.246 1.00 85.88 91 LEU A O 1
ATOM 696 N N . PRO A 1 92 ? 0.582 9.496 -8.829 1.00 91.25 92 PRO A N 1
ATOM 697 C CA . PRO A 1 92 ? -0.425 10.540 -8.933 1.00 91.25 92 PRO A CA 1
ATOM 698 C C . PRO A 1 92 ? -0.574 11.302 -7.609 1.00 91.25 92 PRO A C 1
ATOM 700 O O . PRO A 1 92 ? -0.623 10.704 -6.534 1.00 91.25 92 PRO A O 1
ATOM 703 N N . ALA A 1 93 ? -0.703 12.630 -7.675 1.00 90.62 93 ALA A N 1
ATOM 704 C CA . ALA A 1 93 ? -0.855 13.474 -6.482 1.00 90.62 93 ALA A CA 1
ATOM 705 C C . ALA A 1 93 ? -2.109 13.131 -5.649 1.00 90.62 93 ALA A C 1
ATOM 707 O O . ALA A 1 93 ? -2.150 13.381 -4.442 1.00 90.62 93 ALA A O 1
ATOM 708 N N . GLU A 1 94 ? -3.125 12.549 -6.292 1.00 90.94 94 GLU A N 1
ATOM 709 C CA . GLU A 1 94 ? -4.321 12.025 -5.630 1.00 90.94 94 GLU A CA 1
ATOM 710 C C . GLU A 1 94 ? -4.004 10.868 -4.673 1.00 90.94 94 GLU A C 1
ATOM 712 O O . GLU A 1 94 ? -4.506 10.868 -3.549 1.00 90.94 94 GLU A O 1
ATOM 717 N N . ASP A 1 95 ? -3.123 9.940 -5.065 1.00 90.69 95 ASP A N 1
ATOM 718 C CA . ASP A 1 95 ? -2.701 8.823 -4.217 1.00 90.69 95 ASP A CA 1
ATOM 719 C C . ASP A 1 95 ? -1.904 9.358 -3.014 1.00 90.69 95 ASP A C 1
ATOM 721 O O . ASP A 1 95 ? -2.186 8.976 -1.877 1.00 90.69 95 ASP A O 1
ATOM 725 N N . ASP A 1 96 ? -0.981 10.305 -3.236 1.00 90.19 96 ASP A N 1
ATOM 726 C CA . ASP A 1 96 ? -0.184 10.923 -2.161 1.00 90.19 96 ASP A CA 1
ATOM 727 C C . ASP A 1 96 ? -1.065 11.598 -1.104 1.00 90.19 96 ASP A C 1
ATOM 729 O O . ASP A 1 96 ? -0.951 11.325 0.094 1.00 90.19 96 ASP A O 1
ATOM 733 N N . THR A 1 97 ? -1.990 12.445 -1.564 1.00 93.31 97 THR A N 1
ATOM 734 C CA . THR A 1 97 ? -2.916 13.186 -0.699 1.00 93.31 97 THR A CA 1
ATOM 735 C C . THR A 1 97 ? -3.779 12.219 0.101 1.00 93.31 97 THR A C 1
ATOM 737 O O . THR A 1 97 ? -3.866 12.318 1.325 1.00 93.31 97 THR A O 1
ATOM 740 N N . ARG A 1 98 ? -4.358 11.226 -0.576 1.00 94.75 98 ARG A N 1
ATOM 741 C CA . ARG A 1 98 ? -5.249 10.249 0.040 1.00 94.75 98 ARG A CA 1
ATOM 742 C C . ARG A 1 98 ? -4.548 9.412 1.107 1.00 94.75 98 ARG A C 1
ATOM 744 O O . ARG A 1 98 ? -5.107 9.224 2.188 1.00 94.75 98 ARG A O 1
ATOM 751 N N . PHE A 1 99 ? -3.339 8.910 0.845 1.00 94.81 99 PHE A N 1
ATOM 752 C CA . PHE A 1 99 ? -2.594 8.139 1.845 1.00 94.81 99 PHE A CA 1
ATOM 753 C C . PHE A 1 99 ? -2.143 9.008 3.017 1.00 94.81 99 PHE A C 1
ATOM 755 O O . PHE A 1 99 ? -2.219 8.568 4.167 1.00 94.81 99 PHE A O 1
ATOM 762 N N . ARG A 1 100 ? -1.742 10.256 2.763 1.00 94.69 100 ARG A N 1
ATOM 763 C CA . ARG A 1 100 ? -1.393 11.210 3.819 1.00 94.69 100 ARG A CA 1
ATOM 764 C C . ARG A 1 100 ? -2.573 11.495 4.744 1.00 94.69 100 ARG A C 1
ATOM 766 O O . ARG A 1 100 ? -2.401 11.461 5.960 1.00 94.69 100 ARG A O 1
ATOM 773 N N . GLU A 1 101 ? -3.762 11.721 4.193 1.00 95.69 101 GLU A N 1
ATOM 774 C CA . GLU A 1 101 ? -4.985 11.939 4.974 1.00 95.69 101 GLU A CA 1
ATOM 775 C C . GLU A 1 101 ? -5.387 10.687 5.763 1.00 95.69 101 GLU A C 1
ATOM 777 O O . GLU A 1 101 ? -5.595 10.757 6.974 1.00 95.69 101 GLU A O 1
ATOM 782 N N . MET A 1 102 ? -5.428 9.522 5.108 1.00 95.31 102 MET A N 1
ATOM 783 C CA . MET A 1 102 ? -5.858 8.259 5.722 1.00 95.31 102 MET A CA 1
ATOM 784 C C . MET A 1 102 ? -4.959 7.813 6.883 1.00 95.31 102 MET A C 1
ATOM 786 O O . MET A 1 102 ? -5.432 7.192 7.832 1.00 95.31 102 MET A O 1
ATOM 790 N N . THR A 1 103 ? -3.665 8.124 6.813 1.00 95.56 103 THR A N 1
ATOM 791 C CA . THR A 1 103 ? -2.669 7.745 7.827 1.00 95.56 103 THR A CA 1
ATOM 792 C C . THR A 1 103 ? -2.439 8.825 8.886 1.00 95.56 103 THR A C 1
ATOM 794 O O . THR A 1 103 ? -1.569 8.662 9.742 1.00 95.56 103 THR A O 1
ATOM 797 N N . GLY A 1 104 ? -3.165 9.950 8.836 1.00 94.56 104 GLY A N 1
ATOM 798 C CA . GLY A 1 104 ? -2.930 11.082 9.739 1.00 94.56 104 GLY A CA 1
ATOM 799 C C . GLY A 1 104 ? -1.519 11.667 9.606 1.00 94.56 104 GLY A C 1
ATOM 800 O O . GLY A 1 104 ? -0.927 12.091 10.594 1.00 94.56 104 GLY A O 1
ATOM 801 N N . GLY A 1 105 ? -0.952 11.636 8.397 1.00 94.06 105 GLY A N 1
ATOM 802 C CA . GLY A 1 105 ? 0.404 12.093 8.096 1.00 94.06 105 GLY A CA 1
ATOM 803 C C . GLY A 1 105 ? 1.500 11.038 8.263 1.00 94.06 105 GLY A C 1
ATOM 804 O O . GLY A 1 105 ? 2.633 11.301 7.864 1.00 94.06 105 GLY A O 1
ATOM 805 N N . ARG A 1 106 ? 1.195 9.840 8.782 1.00 96.00 106 ARG A N 1
ATOM 806 C CA . ARG A 1 106 ? 2.149 8.722 8.909 1.00 96.00 106 ARG A CA 1
ATOM 807 C C . ARG A 1 106 ? 2.316 7.972 7.584 1.00 96.00 106 ARG A C 1
ATOM 809 O O . ARG A 1 106 ? 2.073 6.770 7.489 1.00 96.00 106 ARG A O 1
ATOM 816 N N . TYR A 1 107 ? 2.741 8.699 6.562 1.00 94.81 107 TYR A N 1
ATOM 817 C CA . TYR A 1 107 ? 2.943 8.215 5.203 1.00 94.81 107 TYR A CA 1
ATOM 818 C C . TYR A 1 107 ? 4.259 8.762 4.652 1.00 94.81 107 TYR A C 1
ATOM 820 O O . TYR A 1 107 ? 4.567 9.947 4.809 1.00 94.81 107 TYR A O 1
ATOM 828 N N . TYR A 1 108 ? 5.027 7.889 4.008 1.00 93.94 108 TYR A N 1
ATOM 829 C CA . TYR A 1 108 ? 6.310 8.219 3.406 1.00 93.94 108 TYR A CA 1
ATOM 830 C C . TYR A 1 108 ? 6.349 7.737 1.958 1.00 93.94 108 TYR A C 1
ATOM 832 O O . TYR A 1 108 ? 6.075 6.570 1.682 1.00 93.94 108 TYR A O 1
ATOM 840 N N . SER A 1 109 ? 6.716 8.631 1.042 1.00 92.12 109 SER A N 1
ATOM 841 C CA . SER A 1 109 ? 6.905 8.312 -0.369 1.00 92.12 109 SER A CA 1
ATOM 842 C C . SER A 1 109 ? 8.177 8.953 -0.891 1.00 92.12 109 SER A C 1
ATOM 844 O O . SER A 1 109 ? 8.461 10.119 -0.606 1.00 92.12 109 SER A O 1
ATOM 846 N N . TYR A 1 110 ? 8.949 8.170 -1.633 1.00 89.88 110 TYR A N 1
ATOM 847 C CA . TYR A 1 110 ? 10.202 8.579 -2.238 1.00 89.88 110 TYR A CA 1
ATOM 848 C C . TYR A 1 110 ? 10.261 8.092 -3.686 1.00 89.88 110 TYR A C 1
ATOM 850 O O . TYR A 1 110 ? 9.957 6.934 -3.982 1.00 89.88 110 TYR A O 1
ATOM 858 N N . VAL A 1 111 ? 10.671 8.991 -4.582 1.00 87.62 111 VAL A N 1
ATOM 859 C CA . VAL A 1 111 ? 10.883 8.690 -5.999 1.00 87.62 111 VAL A CA 1
ATOM 860 C C . VAL A 1 111 ? 12.380 8.582 -6.241 1.00 87.62 111 VAL A C 1
ATOM 862 O O . VAL A 1 111 ? 13.111 9.559 -6.078 1.00 87.62 111 VAL A O 1
ATOM 865 N N . HIS A 1 112 ? 12.838 7.394 -6.617 1.00 79.88 112 HIS A N 1
ATOM 866 C CA . HIS A 1 112 ? 14.236 7.152 -6.935 1.00 79.88 112 HIS A CA 1
ATOM 867 C C . HIS A 1 112 ? 14.512 7.557 -8.388 1.00 79.88 112 HIS A C 1
ATOM 869 O O . HIS A 1 112 ? 14.179 6.829 -9.325 1.00 79.88 112 HIS A O 1
ATOM 875 N N . ASN A 1 113 ? 15.117 8.732 -8.573 1.00 64.31 113 ASN A N 1
ATOM 876 C CA . ASN A 1 113 ? 15.597 9.182 -9.877 1.00 64.31 113 ASN A CA 1
ATOM 877 C C . ASN A 1 113 ? 16.927 8.495 -10.195 1.00 64.31 113 ASN A C 1
ATOM 879 O O . ASN A 1 113 ? 17.970 8.919 -9.706 1.00 64.31 113 ASN A O 1
ATOM 883 N N . LYS A 1 114 ? 16.898 7.481 -11.065 1.00 56.34 114 LYS A N 1
ATOM 884 C CA . LYS A 1 114 ? 18.126 6.847 -11.577 1.00 56.34 114 LYS A CA 1
ATOM 885 C C . LYS A 1 114 ? 19.037 7.821 -12.334 1.00 56.34 114 LYS A C 1
ATOM 887 O O . LYS A 1 114 ? 20.241 7.609 -12.371 1.00 56.34 114 LYS A O 1
ATOM 892 N N . ASP A 1 115 ? 18.482 8.904 -12.874 1.00 54.62 115 ASP A N 1
ATOM 893 C CA . ASP A 1 115 ? 19.238 9.909 -13.634 1.00 54.62 115 ASP A CA 1
ATOM 894 C C . ASP A 1 115 ? 19.980 10.925 -12.741 1.00 54.62 115 ASP A C 1
ATOM 896 O O . ASP A 1 115 ? 20.732 11.754 -13.246 1.00 54.62 115 ASP 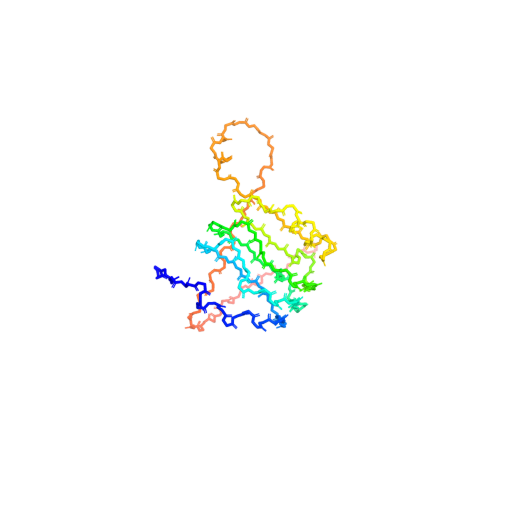A O 1
ATOM 900 N N . ALA A 1 116 ? 19.770 10.897 -11.418 1.00 49.53 116 ALA A N 1
ATOM 901 C CA . ALA A 1 116 ? 20.403 11.827 -10.479 1.00 49.53 116 ALA A CA 1
ATOM 902 C C . ALA A 1 116 ? 21.702 11.285 -9.848 1.00 49.53 116 ALA A C 1
ATOM 904 O O . AL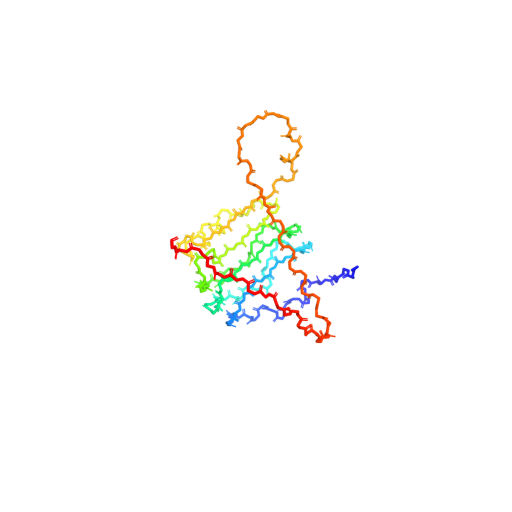A A 1 116 ? 22.363 12.015 -9.115 1.00 49.53 116 ALA A O 1
ATOM 905 N N . GLU A 1 117 ? 22.080 10.032 -10.125 1.00 49.72 117 GLU A N 1
ATOM 906 C CA . GLU A 1 117 ? 23.290 9.404 -9.567 1.00 49.72 117 GLU A CA 1
ATOM 907 C C . GLU A 1 117 ? 24.540 9.550 -10.465 1.00 49.72 117 GLU A C 1
ATOM 909 O O . GLU A 1 117 ? 25.617 9.099 -10.089 1.00 49.72 117 GLU A O 1
ATOM 914 N N . GLU A 1 118 ? 24.449 10.234 -11.617 1.00 47.88 118 GLU A N 1
ATOM 915 C CA . GLU A 1 118 ? 25.604 10.549 -12.489 1.00 47.88 118 GLU A CA 1
ATOM 916 C C . GLU A 1 118 ? 26.175 11.973 -12.302 1.00 47.88 118 GLU A C 1
ATOM 918 O O . GLU A 1 118 ? 26.870 12.495 -13.174 1.00 47.88 118 GLU A O 1
ATOM 923 N N . SER A 1 119 ? 25.938 12.627 -11.162 1.00 41.47 119 SER A N 1
ATOM 924 C CA . SER A 1 119 ? 26.611 13.896 -10.848 1.00 41.47 119 SER A CA 1
ATOM 925 C C . SER A 1 119 ? 27.121 13.947 -9.411 1.00 41.47 119 SER A C 1
ATOM 927 O O . SER A 1 119 ? 26.635 14.728 -8.594 1.00 41.47 119 SER A O 1
ATOM 929 N N . GLU A 1 120 ? 28.132 13.137 -9.106 1.00 43.69 120 GLU A N 1
ATOM 930 C CA . GLU A 1 120 ? 29.057 13.432 -8.011 1.00 43.69 120 GLU A CA 1
ATOM 931 C C . GLU A 1 120 ? 30.370 13.979 -8.580 1.00 43.69 120 GLU A C 1
ATOM 933 O O . GLU A 1 120 ? 31.275 13.217 -8.897 1.00 43.69 120 GLU A O 1
ATOM 938 N N . GLU A 1 121 ? 30.495 15.306 -8.656 1.00 45.84 121 GLU A N 1
ATOM 939 C CA . GLU A 1 121 ? 31.757 15.976 -8.325 1.00 45.84 121 GLU A CA 1
ATOM 940 C C . GLU A 1 121 ? 31.455 17.252 -7.517 1.00 45.84 121 GLU A C 1
ATOM 942 O O . GLU A 1 121 ? 30.754 18.153 -7.972 1.00 45.84 121 GLU A O 1
ATOM 947 N N . ASP A 1 122 ? 31.998 17.275 -6.296 1.00 43.16 122 ASP A N 1
ATOM 948 C CA . ASP A 1 122 ? 32.196 18.406 -5.383 1.00 43.16 122 ASP A CA 1
ATOM 949 C C . ASP A 1 122 ? 30.986 19.266 -4.959 1.00 43.16 122 ASP A C 1
ATOM 951 O O . ASP A 1 122 ? 30.621 20.265 -5.576 1.00 43.16 122 ASP A O 1
ATOM 955 N N . SER A 1 123 ? 30.474 19.014 -3.749 1.00 43.44 123 SER A N 1
ATOM 956 C CA . SER A 1 123 ? 30.730 19.894 -2.589 1.00 43.44 123 SER A CA 1
ATOM 957 C C . SER A 1 123 ? 29.753 19.637 -1.428 1.00 43.44 123 SER A C 1
ATOM 959 O O . SER A 1 123 ? 28.539 19.683 -1.566 1.00 43.44 123 SER A O 1
ATOM 961 N N . THR A 1 124 ? 30.331 19.386 -0.250 1.00 51.31 124 THR A N 1
ATOM 962 C CA . THR A 1 124 ? 29.807 19.655 1.106 1.00 51.31 124 THR A CA 1
ATOM 963 C C . THR A 1 124 ? 28.283 19.672 1.309 1.00 51.31 124 THR A C 1
ATOM 965 O O . THR A 1 124 ? 27.642 20.717 1.227 1.00 51.31 124 THR A O 1
ATOM 968 N N . GLY A 1 125 ? 27.718 18.551 1.765 1.00 35.56 125 GLY A N 1
ATOM 969 C CA . GLY A 1 125 ? 26.392 18.573 2.384 1.00 35.56 125 GLY A CA 1
ATOM 970 C C . GLY A 1 125 ? 25.772 17.200 2.589 1.00 35.56 125 GLY A C 1
ATOM 971 O O . GLY A 1 125 ? 24.968 16.795 1.769 1.00 35.56 125 GLY A O 1
ATOM 972 N N . LEU A 1 126 ? 26.144 16.512 3.678 1.00 43.91 126 LEU A N 1
ATOM 973 C CA . LEU A 1 126 ? 25.369 15.457 4.366 1.00 43.91 126 LEU A CA 1
ATOM 974 C C . LEU A 1 126 ? 24.300 14.731 3.512 1.00 43.91 126 LEU A C 1
ATOM 976 O O . LEU A 1 126 ? 23.109 14.771 3.818 1.00 43.91 126 LEU A O 1
ATOM 980 N N . GLY A 1 127 ? 24.734 14.034 2.459 1.00 34.53 127 GLY A N 1
ATOM 981 C CA . GLY A 1 127 ? 23.929 13.037 1.761 1.00 34.53 127 GLY A CA 1
ATOM 982 C C . GLY A 1 127 ? 23.858 11.793 2.635 1.00 34.53 127 GLY A C 1
ATOM 983 O O . GLY A 1 127 ? 24.862 11.122 2.858 1.00 34.53 127 GLY A O 1
ATOM 984 N N . SER A 1 128 ? 22.693 11.562 3.230 1.00 38.75 128 SER A N 1
ATOM 985 C CA . SER A 1 128 ? 22.427 10.477 4.171 1.00 38.75 128 SER A CA 1
ATOM 986 C C . SER A 1 128 ? 22.805 9.115 3.573 1.00 38.75 128 SER A C 1
ATOM 988 O O . SER A 1 128 ? 22.217 8.670 2.592 1.00 38.75 128 SER A O 1
ATOM 990 N N . PHE A 1 129 ? 23.792 8.459 4.186 1.00 38.06 129 PHE A N 1
ATOM 991 C CA . PHE A 1 129 ? 24.131 7.059 3.952 1.00 38.06 129 PHE A CA 1
ATOM 992 C C . PHE A 1 129 ? 22.905 6.183 4.245 1.00 38.06 129 PHE A C 1
ATOM 994 O O . PHE A 1 129 ? 22.546 5.994 5.409 1.00 38.06 129 PHE A O 1
ATOM 1001 N N . VAL A 1 130 ? 22.280 5.605 3.219 1.00 39.16 130 VAL A N 1
ATOM 1002 C CA . VAL A 1 130 ? 21.318 4.516 3.425 1.00 39.16 130 VAL A CA 1
ATOM 1003 C C . VAL A 1 130 ? 22.105 3.221 3.607 1.00 39.16 130 VAL A C 1
ATOM 1005 O O . VAL A 1 130 ? 22.706 2.681 2.680 1.00 39.16 130 VAL A O 1
ATOM 1008 N N . VAL A 1 131 ? 22.123 2.741 4.847 1.00 33.56 131 VAL A N 1
ATOM 1009 C CA . VAL A 1 131 ? 22.648 1.430 5.229 1.00 33.56 131 VAL A CA 1
ATOM 1010 C C . VAL A 1 131 ? 21.693 0.354 4.708 1.00 33.56 131 VAL A C 1
ATOM 1012 O O . VAL A 1 131 ? 20.554 0.261 5.157 1.00 33.56 131 VAL A O 1
ATOM 1015 N N . PHE A 1 132 ? 22.160 -0.499 3.796 1.00 34.47 132 PHE A N 1
ATOM 1016 C CA . PHE A 1 132 ? 21.463 -1.738 3.450 1.00 34.47 132 PHE A CA 1
ATOM 1017 C C . PHE A 1 132 ? 21.598 -2.737 4.605 1.00 34.47 132 PHE A C 1
ATOM 1019 O O . PHE A 1 132 ? 22.639 -3.376 4.765 1.00 34.47 132 PHE A O 1
ATOM 1026 N N . VAL A 1 133 ? 20.544 -2.914 5.404 1.00 33.75 133 VAL A N 1
ATOM 1027 C CA . VAL A 1 133 ? 20.442 -4.070 6.305 1.00 33.75 133 VAL A CA 1
ATOM 1028 C C . VAL A 1 133 ? 19.758 -5.209 5.546 1.00 33.75 133 VAL A C 1
ATOM 1030 O O . VAL A 1 133 ? 18.539 -5.346 5.544 1.00 33.75 133 VAL A O 1
ATOM 1033 N N . LEU A 1 134 ? 20.557 -6.048 4.887 1.00 30.66 134 LEU A N 1
ATOM 1034 C CA . LEU A 1 134 ? 20.112 -7.331 4.340 1.00 30.66 134 LEU A CA 1
ATOM 1035 C C . LEU A 1 134 ? 19.996 -8.350 5.487 1.00 30.66 134 LEU A C 1
ATOM 1037 O O . LEU A 1 134 ? 20.970 -9.019 5.831 1.00 30.66 134 LEU A O 1
ATOM 1041 N N . ILE A 1 135 ? 18.810 -8.505 6.086 1.00 35.56 135 ILE A N 1
ATOM 1042 C CA . ILE A 1 135 ? 18.538 -9.671 6.943 1.00 35.56 135 ILE A CA 1
ATOM 1043 C C . ILE A 1 135 ? 18.158 -10.849 6.045 1.00 35.56 135 ILE A C 1
ATOM 1045 O O . ILE A 1 135 ? 16.991 -11.114 5.767 1.00 35.56 135 ILE A O 1
ATOM 1049 N N . ALA A 1 136 ? 19.166 -11.601 5.608 1.00 32.66 136 ALA A N 1
ATOM 1050 C CA . ALA A 1 136 ? 18.958 -12.917 5.025 1.00 32.66 136 ALA A CA 1
ATOM 1051 C C . ALA A 1 136 ? 18.546 -13.909 6.130 1.00 32.66 136 ALA A C 1
ATOM 1053 O O . ALA A 1 136 ? 19.391 -14.493 6.810 1.00 32.66 136 ALA A O 1
ATOM 1054 N N . LYS A 1 137 ? 17.242 -14.143 6.316 1.00 31.70 137 LYS A N 1
ATOM 1055 C CA . LYS A 1 137 ? 16.760 -15.319 7.061 1.00 31.70 137 LYS A CA 1
ATOM 1056 C C . LYS A 1 137 ? 16.906 -16.560 6.180 1.00 31.70 137 LYS A C 1
ATOM 1058 O O . LYS A 1 137 ? 15.953 -17.019 5.559 1.00 31.70 137 LYS A O 1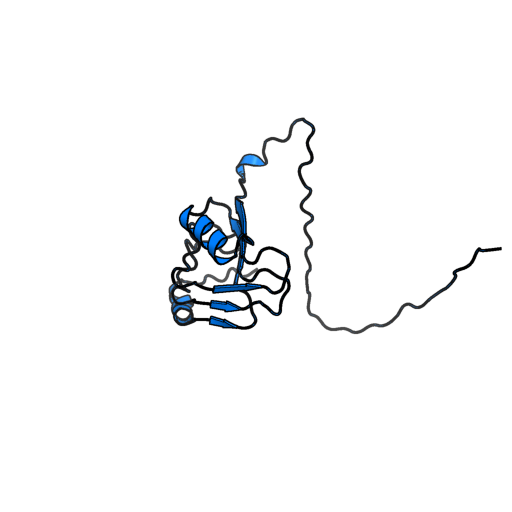
ATOM 1063 N N . ILE A 1 138 ? 18.111 -17.127 6.143 1.00 35.81 138 ILE A N 1
ATOM 1064 C CA . ILE A 1 138 ? 18.296 -18.509 5.695 1.00 35.81 138 ILE A CA 1
ATOM 1065 C C . ILE A 1 138 ? 17.765 -19.409 6.811 1.00 35.81 138 ILE A C 1
ATOM 1067 O O . ILE A 1 138 ? 18.416 -19.631 7.830 1.00 35.81 138 ILE A O 1
ATOM 1071 N N . VAL A 1 139 ? 16.549 -19.915 6.622 1.00 39.25 139 VAL A N 1
ATOM 1072 C CA . VAL A 1 139 ? 16.045 -21.063 7.372 1.00 39.25 139 VAL A CA 1
ATOM 1073 C C . VAL A 1 139 ? 16.783 -22.293 6.855 1.00 39.25 139 VAL A C 1
ATOM 1075 O O . VAL A 1 139 ? 16.482 -22.798 5.781 1.00 39.25 139 VAL A O 1
ATOM 1078 N N . ASN A 1 140 ? 17.755 -22.776 7.622 1.00 38.88 140 ASN A N 1
ATOM 1079 C CA . ASN A 1 140 ? 18.102 -24.191 7.660 1.00 38.88 140 ASN A CA 1
ATOM 1080 C C . ASN A 1 140 ? 18.588 -24.512 9.070 1.00 38.88 140 ASN A C 1
ATOM 1082 O O . ASN A 1 140 ? 19.529 -23.906 9.575 1.00 38.88 140 ASN A O 1
ATOM 1086 N N . GLY A 1 141 ? 17.865 -25.412 9.731 1.00 37.91 141 GLY A N 1
ATOM 1087 C CA . GLY A 1 141 ? 18.094 -25.761 11.122 1.00 37.91 141 GLY A CA 1
ATOM 1088 C C . GLY A 1 141 ? 19.487 -26.330 11.373 1.00 37.91 141 GLY A C 1
ATOM 1089 O O . GLY A 1 141 ? 19.929 -27.233 10.672 1.00 37.91 141 GLY A O 1
ATOM 1090 N N . ALA A 1 142 ? 20.128 -25.836 12.428 1.00 32.09 142 ALA A N 1
ATOM 1091 C CA . ALA A 1 142 ? 21.027 -26.592 13.289 1.00 32.09 142 ALA A CA 1
ATOM 1092 C C . ALA A 1 142 ? 21.269 -25.781 14.571 1.00 32.09 142 ALA A C 1
ATOM 1094 O O . ALA A 1 142 ? 21.658 -24.617 14.527 1.00 32.09 142 ALA A O 1
ATOM 1095 N N . CYS A 1 143 ? 21.014 -26.404 15.720 1.00 35.00 143 CYS A N 1
ATOM 1096 C CA . CYS A 1 143 ? 21.526 -25.970 17.014 1.00 35.00 143 CYS A CA 1
ATOM 1097 C C . CYS A 1 143 ? 23.060 -25.842 16.987 1.00 35.00 143 CYS A C 1
ATOM 1099 O O . CYS A 1 143 ? 23.701 -26.663 16.343 1.00 35.00 143 CYS A O 1
ATOM 1101 N N . LEU A 1 144 ? 23.630 -24.915 17.764 1.00 34.66 144 LEU A N 1
ATOM 1102 C CA . LEU A 1 144 ? 24.790 -25.115 18.661 1.00 34.66 144 LEU A CA 1
ATOM 1103 C C . LEU A 1 144 ? 25.033 -23.783 19.408 1.00 34.66 144 LEU A C 1
ATOM 1105 O O . LEU A 1 144 ? 25.291 -22.761 18.788 1.00 34.66 144 LEU A O 1
ATOM 1109 N N . PHE A 1 145 ? 24.644 -23.674 20.679 1.00 39.59 145 PHE A N 1
ATOM 1110 C CA . PHE A 1 145 ? 25.487 -23.868 21.871 1.00 39.59 145 PHE A CA 1
ATOM 1111 C C . PHE A 1 145 ? 26.722 -22.952 21.978 1.00 39.59 145 PHE A C 1
ATOM 1113 O O . PHE A 1 145 ? 27.700 -23.122 21.266 1.00 39.59 145 PHE A O 1
ATOM 1120 N N . ALA A 1 146 ? 26.636 -22.068 22.982 1.00 35.16 146 ALA A N 1
ATOM 1121 C CA . ALA A 1 146 ? 27.668 -21.617 23.919 1.00 35.16 146 ALA A CA 1
ATOM 1122 C C . ALA A 1 146 ? 29.043 -21.164 23.388 1.00 35.16 146 ALA A C 1
ATOM 1124 O O . ALA A 1 146 ? 29.866 -21.971 22.968 1.00 35.16 146 ALA A O 1
ATOM 1125 N N . TYR A 1 147 ? 29.390 -19.911 23.699 1.00 35.91 147 TYR A N 1
ATOM 1126 C CA . TYR A 1 147 ? 30.666 -19.685 24.372 1.00 35.91 147 TYR A CA 1
ATOM 1127 C C . TYR A 1 147 ? 30.494 -18.752 25.569 1.00 35.91 147 TYR A C 1
ATOM 1129 O O . TYR A 1 147 ? 29.810 -17.734 25.521 1.00 35.91 147 TYR A O 1
ATOM 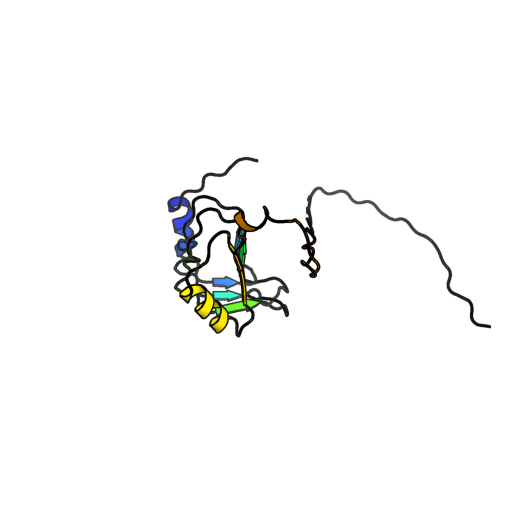1137 N N . HIS A 1 148 ? 31.073 -19.215 26.665 1.00 33.53 148 HIS A N 1
ATOM 1138 C CA . HIS A 1 148 ? 30.989 -18.739 28.029 1.00 33.53 148 HIS A CA 1
ATOM 1139 C C . HIS A 1 148 ? 32.288 -17.999 28.355 1.00 33.53 148 HIS A C 1
ATOM 1141 O O . HIS A 1 148 ? 33.361 -18.436 27.940 1.00 33.53 148 HIS A O 1
ATOM 1147 N N . GLY A 1 149 ? 32.190 -16.965 29.189 1.00 31.67 149 GLY A N 1
ATOM 1148 C CA . GLY A 1 149 ? 33.313 -16.393 29.932 1.00 31.67 149 GLY A CA 1
ATOM 1149 C C . GLY A 1 149 ? 33.653 -14.961 29.521 1.00 31.67 149 GLY A C 1
ATOM 1150 O O . GLY A 1 149 ? 33.628 -14.629 28.348 1.00 31.67 149 GLY A O 1
ATOM 1151 N N . PHE A 1 150 ? 34.018 -14.063 30.424 1.00 35.22 150 PHE A N 1
ATOM 1152 C CA . PHE A 1 150 ? 34.303 -14.162 31.854 1.00 35.22 150 PHE A CA 1
ATOM 1153 C C . PHE A 1 150 ? 34.611 -12.714 32.314 1.00 35.22 150 PHE A C 1
ATOM 1155 O O . PHE A 1 150 ? 35.029 -11.902 31.495 1.00 35.22 150 PHE A O 1
ATOM 1162 N N . TRP A 1 151 ? 34.321 -12.441 33.587 1.00 41.19 151 TRP A N 1
ATOM 1163 C CA . TRP A 1 151 ? 34.362 -11.222 34.422 1.00 41.19 151 TRP A CA 1
ATOM 1164 C C . TRP A 1 151 ? 35.487 -10.193 34.132 1.00 41.19 151 TRP A C 1
ATOM 1166 O O . TRP A 1 151 ? 36.506 -10.541 33.554 1.00 41.19 151 TRP A O 1
ATOM 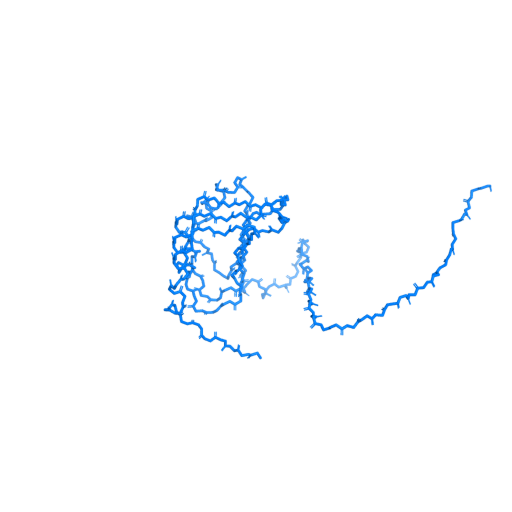1176 N N . GLU A 1 152 ? 35.384 -8.903 34.485 1.00 39.75 152 GLU A N 1
ATOM 1177 C CA . GLU A 1 152 ? 35.242 -8.408 35.866 1.00 39.75 152 GLU A CA 1
ATOM 1178 C C . GLU A 1 152 ? 34.981 -6.885 35.905 1.00 39.75 152 GLU A C 1
ATOM 1180 O O . GLU A 1 152 ? 35.636 -6.100 35.218 1.00 39.75 152 GLU A O 1
ATOM 1185 N N . THR A 1 153 ? 34.022 -6.472 36.731 1.00 47.09 153 THR A N 1
ATOM 1186 C CA . THR A 1 153 ? 33.890 -5.117 37.280 1.00 47.09 153 THR A CA 1
ATOM 1187 C C . THR A 1 153 ? 34.739 -5.018 38.543 1.00 47.09 153 THR A C 1
ATOM 1189 O O . THR A 1 153 ? 34.535 -5.833 39.435 1.00 47.09 153 THR A O 1
ATOM 1192 N N . ASP A 1 154 ? 35.638 -4.036 38.634 1.00 44.62 154 ASP A N 1
ATOM 1193 C CA . ASP A 1 154 ? 35.761 -3.135 39.795 1.00 44.62 154 ASP A CA 1
ATOM 1194 C C . ASP A 1 154 ? 36.989 -2.221 39.667 1.00 44.62 154 ASP A C 1
ATOM 1196 O O . ASP A 1 154 ? 38.119 -2.665 39.483 1.00 44.62 154 ASP A O 1
ATOM 1200 N N . SER A 1 155 ? 36.779 -0.915 39.830 1.00 44.62 155 SER A N 1
ATOM 1201 C CA . SER A 1 155 ? 37.741 -0.058 40.534 1.00 44.62 155 SER A CA 1
ATOM 1202 C C . SER A 1 155 ? 37.016 1.163 41.102 1.00 44.62 155 SER A C 1
ATOM 1204 O O . SER A 1 155 ? 36.704 2.127 40.407 1.00 44.62 155 SER A O 1
ATOM 1206 N N . GLY A 1 156 ? 36.731 1.087 42.399 1.00 45.69 156 GLY A N 1
ATOM 1207 C CA . GLY A 1 156 ? 36.322 2.199 43.245 1.00 45.69 156 GLY A CA 1
ATOM 1208 C C . GLY A 1 156 ? 36.899 1.981 44.640 1.00 45.69 156 GLY A C 1
ATOM 1209 O O . GLY A 1 156 ? 36.424 1.115 45.371 1.00 45.69 156 GLY A O 1
ATOM 1210 N N . GLY A 1 157 ? 37.942 2.745 44.971 1.00 41.75 157 GLY A N 1
ATOM 1211 C CA . GLY A 1 157 ? 38.644 2.747 46.256 1.00 41.75 157 GLY A CA 1
ATOM 1212 C C . GLY A 1 157 ? 39.808 3.720 46.231 1.00 41.75 157 GLY A C 1
ATOM 1213 O O . GLY A 1 157 ? 40.812 3.382 45.569 1.00 41.75 157 GLY A O 1
#

Sequence (157 aa):
MRNLFVTIEALEPLNRIKKIDHGALIFEDNTGFESISFLNSLEEIDNSASEEPAIQISNNVGLLSIGLPALRKVMSGGEGPIVQIYSLNALPAEDDTRFREMTGGRYYSYVHNKDAEESEEDSTGLGSFVVFVLIAKIVNGACLFAYHGFWETDSGG

pLDDT: mean 76.65, std 24.51, range [30.66, 98.44]